Protein AF-H0EYR7-F1 (afdb_monomer_lite)

pLDDT: mean 86.22, std 13.0, range [39.19, 97.44]

Secondary structure (DSSP, 8-state):
-BTTBPPPHHHH-S-----SS-HHHHHHHSTT--------HHHHS-EE-TTT-SEEPPP-------EETTEE--B--SSGGG-BS-HHHHHHHHHHTTPPP---TT---TTTT--PPPPP--

InterPro domains:
  IPR007229 Nicotinate phosphoribosyltransferase family [PTHR11098] (36-109)
  IPR036068 Nicotinate phosphoribosyltransferase-like, C-terminal [SSF51690] (8-100)
  IPR041525 Nicotinate/nicotinamide phosphoribosyltransferase [PF04095] (32-98)

Sequence (122 aa):
MVNGKSKTFAEVFAGVRQDSGDPENFVKMMPGFNTSFGVGTFFTNDFVHTKTGTKSTPLNIVIKLATAAGRSAIKISDNIGKNTGDKATVEKVKQELGYVERDWAQGDEATRWGKESENEKK

Radius of gyration: 20.17 Å; chains: 1; bounding box: 61×40×49 Å

Structure (mmCIF, N/CA/C/O backbone):
data_AF-H0EYR7-F1
#
_entry.id   AF-H0EYR7-F1
#
loop_
_atom_site.group_PDB
_atom_site.id
_atom_site.type_symbol
_atom_site.label_atom_id
_atom_site.label_alt_id
_atom_site.label_comp_id
_atom_site.label_asym_id
_atom_site.label_entity_id
_atom_site.label_seq_id
_atom_site.pdbx_PDB_ins_code
_atom_site.Cartn_x
_atom_site.Cartn_y
_atom_site.Cartn_z
_atom_site.occupancy
_atom_site.B_iso_or_equiv
_atom_site.auth_seq_id
_atom_site.auth_comp_id
_atom_site.auth_asym_id
_atom_site.auth_atom_id
_atom_site.pdbx_PDB_model_num
ATOM 1 N N . MET A 1 1 ? 28.335 -15.942 -5.702 1.00 56.34 1 MET A N 1
ATOM 2 C CA . MET A 1 1 ? 28.134 -16.766 -6.911 1.00 56.34 1 MET A CA 1
ATOM 3 C C . MET A 1 1 ? 27.481 -18.069 -6.484 1.00 56.34 1 MET A C 1
ATOM 5 O O . MET A 1 1 ? 27.886 -18.596 -5.457 1.00 56.34 1 MET A O 1
ATOM 9 N N . VAL A 1 2 ? 26.482 -18.556 -7.217 1.00 57.19 2 VAL A N 1
ATOM 10 C CA . VAL A 1 2 ? 26.002 -19.948 -7.126 1.00 57.19 2 VAL A CA 1
ATOM 11 C C . VAL A 1 2 ? 26.323 -20.560 -8.489 1.00 57.19 2 VAL A C 1
ATOM 13 O O . VAL A 1 2 ? 25.957 -19.983 -9.509 1.00 57.19 2 VAL A O 1
ATOM 16 N N . ASN A 1 3 ? 27.110 -21.638 -8.532 1.00 70.12 3 ASN A N 1
ATOM 17 C CA . ASN A 1 3 ? 27.565 -22.283 -9.777 1.00 70.12 3 ASN A CA 1
ATOM 18 C C . ASN A 1 3 ? 28.149 -21.326 -10.842 1.00 70.12 3 ASN A C 1
ATOM 20 O O . ASN A 1 3 ? 27.823 -21.425 -12.023 1.00 70.12 3 ASN A O 1
ATOM 24 N N . GLY A 1 4 ? 28.979 -20.357 -10.437 1.00 77.06 4 GLY A N 1
ATOM 25 C CA . GLY A 1 4 ? 29.640 -19.435 -11.376 1.00 77.06 4 GLY A CA 1
ATOM 26 C C . GLY A 1 4 ? 28.716 -18.427 -12.077 1.00 77.06 4 GLY A C 1
ATOM 27 O O . GLY A 1 4 ? 29.196 -17.629 -12.875 1.00 77.06 4 GLY A O 1
ATOM 28 N N . LYS A 1 5 ? 27.413 -18.409 -11.759 1.00 78.88 5 LYS A N 1
ATOM 29 C CA . LYS A 1 5 ? 26.459 -17.399 -12.233 1.00 78.88 5 LYS A CA 1
ATOM 30 C C . LYS A 1 5 ? 26.200 -16.341 -11.156 1.00 78.88 5 LYS A C 1
ATOM 32 O O . LYS A 1 5 ? 26.288 -16.600 -9.946 1.00 78.88 5 LYS A O 1
ATOM 37 N N . SER A 1 6 ? 25.913 -15.118 -11.603 1.00 88.38 6 SER A N 1
ATOM 38 C CA . SER A 1 6 ? 25.400 -14.052 -10.741 1.00 88.38 6 SER A CA 1
ATOM 39 C C . SER A 1 6 ? 24.062 -14.484 -10.149 1.00 88.38 6 SER A C 1
ATOM 41 O O . SER A 1 6 ? 23.238 -15.056 -10.860 1.00 88.38 6 SER A O 1
ATOM 43 N N . LYS A 1 7 ? 23.845 -14.193 -8.863 1.00 92.00 7 LYS A N 1
ATOM 44 C CA . LYS A 1 7 ? 22.550 -14.442 -8.225 1.00 92.00 7 LYS A CA 1
ATOM 45 C C . LYS A 1 7 ? 21.464 -13.612 -8.915 1.00 92.00 7 LYS A C 1
ATOM 47 O O . LYS A 1 7 ? 21.693 -12.450 -9.246 1.00 92.00 7 LYS A O 1
ATOM 52 N N . THR A 1 8 ? 20.296 -14.203 -9.103 1.00 93.94 8 THR A N 1
ATOM 53 C CA . THR A 1 8 ? 19.069 -13.526 -9.531 1.00 93.94 8 THR A CA 1
ATOM 54 C C . THR A 1 8 ? 18.480 -12.699 -8.385 1.00 93.94 8 THR A C 1
ATOM 56 O O . THR A 1 8 ? 18.807 -12.924 -7.220 1.00 93.94 8 THR A O 1
ATOM 59 N N . PHE A 1 9 ? 17.564 -11.769 -8.678 1.00 92.44 9 PHE A N 1
ATOM 60 C CA . PHE A 1 9 ? 16.861 -11.022 -7.625 1.00 92.44 9 PHE A CA 1
ATOM 61 C C . PHE A 1 9 ? 16.105 -11.950 -6.662 1.00 92.44 9 PHE A C 1
ATOM 63 O O . PHE A 1 9 ? 16.161 -11.743 -5.452 1.00 92.44 9 PHE A O 1
ATOM 70 N N . ALA A 1 10 ? 15.483 -13.017 -7.175 1.00 90.06 10 ALA A N 1
ATOM 71 C CA . ALA A 1 10 ? 14.775 -14.005 -6.360 1.00 90.06 10 ALA A CA 1
ATOM 72 C C . ALA A 1 10 ? 15.697 -14.756 -5.378 1.00 90.06 10 ALA A C 1
ATOM 74 O O . ALA A 1 10 ? 15.250 -15.160 -4.313 1.00 90.06 10 ALA A O 1
ATOM 75 N N . GLU A 1 11 ? 16.985 -14.908 -5.701 1.00 90.56 11 GLU A N 1
ATOM 76 C CA . GLU A 1 11 ? 17.985 -15.538 -4.822 1.00 90.56 11 GLU A CA 1
ATOM 77 C C . GLU A 1 11 ? 18.639 -14.554 -3.837 1.00 90.56 11 GLU A C 1
ATOM 79 O O . GLU A 1 11 ? 19.390 -14.967 -2.947 1.00 90.56 11 GLU A O 1
ATOM 84 N N . VAL A 1 12 ? 18.435 -13.249 -4.030 1.00 93.25 12 VAL A N 1
ATOM 85 C CA . VAL A 1 12 ? 19.005 -12.196 -3.177 1.00 93.25 12 VAL A CA 1
ATOM 86 C C . VAL A 1 12 ? 18.015 -11.758 -2.101 1.00 93.25 12 VAL A C 1
ATOM 88 O O . VAL A 1 12 ? 18.430 -11.522 -0.967 1.00 93.25 12 VAL A O 1
ATOM 91 N N . PHE A 1 13 ? 16.724 -11.652 -2.422 1.00 92.12 13 PHE A N 1
ATOM 92 C CA . PHE A 1 13 ? 15.708 -11.259 -1.447 1.00 92.12 13 PHE A CA 1
ATOM 93 C C . PHE A 1 13 ? 15.301 -12.432 -0.546 1.00 92.12 13 PHE A C 1
ATOM 95 O O . PHE A 1 13 ? 15.048 -13.535 -1.014 1.00 92.12 13 PHE A O 1
ATOM 102 N N . ALA A 1 14 ? 15.187 -12.173 0.760 1.00 91.44 14 ALA A N 1
ATOM 103 C CA . ALA A 1 14 ? 14.790 -13.178 1.753 1.00 91.44 14 ALA A CA 1
ATOM 104 C C . ALA A 1 14 ? 13.281 -13.501 1.746 1.00 91.44 14 ALA A C 1
ATOM 106 O O . ALA A 1 14 ? 12.834 -14.394 2.461 1.00 91.44 14 ALA A O 1
ATOM 107 N N . GLY A 1 15 ? 12.490 -12.754 0.977 1.00 92.00 15 GLY A N 1
ATOM 108 C CA . GLY A 1 15 ? 11.045 -12.899 0.895 1.00 92.00 15 GLY A CA 1
ATOM 109 C C . GLY A 1 15 ? 10.401 -11.678 0.254 1.00 92.00 15 GLY A C 1
ATOM 110 O O . GLY A 1 15 ? 11.071 -10.836 -0.347 1.00 92.00 15 GLY A O 1
ATOM 111 N N . VAL A 1 16 ? 9.088 -11.576 0.414 1.00 93.44 16 VAL A N 1
ATOM 112 C CA . VAL A 1 16 ? 8.266 -10.485 -0.113 1.00 93.44 16 VAL A CA 1
ATOM 113 C C . VAL A 1 16 ? 7.339 -9.941 0.972 1.00 93.44 16 VAL A C 1
ATOM 115 O O . VAL A 1 16 ? 7.170 -10.558 2.022 1.00 93.44 16 VAL A O 1
ATOM 118 N N . ARG A 1 17 ? 6.710 -8.790 0.716 1.00 94.75 17 ARG A N 1
ATOM 119 C CA . ARG A 1 17 ? 5.754 -8.160 1.633 1.00 94.75 17 ARG A CA 1
ATOM 120 C C . ARG A 1 17 ? 4.424 -7.919 0.930 1.00 94.75 17 ARG A C 1
ATOM 122 O O . ARG A 1 17 ? 4.389 -7.217 -0.077 1.00 94.75 17 ARG A O 1
ATOM 129 N N . GLN A 1 18 ? 3.348 -8.462 1.488 1.00 93.75 18 GLN A N 1
ATOM 130 C CA . GLN A 1 18 ? 1.982 -8.188 1.045 1.00 93.75 18 GLN A CA 1
ATOM 131 C C . GLN A 1 18 ? 1.495 -6.847 1.628 1.00 93.75 18 GLN A C 1
ATOM 133 O O . GLN A 1 18 ? 1.758 -6.549 2.792 1.00 93.75 18 GLN A O 1
ATOM 138 N N . ASP A 1 19 ? 0.844 -6.020 0.801 1.00 92.00 19 ASP A N 1
ATOM 139 C CA . ASP A 1 19 ? 0.378 -4.658 1.162 1.00 92.00 19 ASP A CA 1
ATOM 140 C C . ASP A 1 19 ? -1.005 -4.310 0.553 1.00 92.00 19 ASP A C 1
ATOM 142 O O . ASP A 1 19 ? -1.663 -3.354 0.967 1.00 92.00 19 ASP A O 1
ATOM 146 N N . SER A 1 20 ? -1.478 -5.078 -0.437 1.00 89.44 20 SER A N 1
ATOM 147 C CA . SER A 1 20 ? -2.772 -4.891 -1.108 1.00 89.44 20 SER A CA 1
ATOM 148 C C . SER A 1 20 ? -3.326 -6.204 -1.662 1.00 89.44 20 SER A C 1
ATOM 150 O O . SER A 1 20 ? -2.593 -7.185 -1.771 1.00 89.44 20 SER A O 1
ATOM 152 N N . GLY A 1 21 ? -4.610 -6.200 -2.029 1.00 87.50 21 GLY A N 1
ATOM 153 C CA . GLY A 1 21 ? -5.305 -7.376 -2.552 1.00 87.50 21 GLY A CA 1
ATOM 154 C C . GLY A 1 21 ? -5.637 -8.409 -1.475 1.00 87.50 21 GLY A C 1
ATOM 155 O O . GLY A 1 21 ? -5.441 -8.174 -0.282 1.00 87.50 21 GLY A O 1
ATOM 156 N N . ASP A 1 22 ? -6.144 -9.552 -1.925 1.00 88.25 22 ASP A N 1
ATOM 157 C CA . ASP A 1 22 ? -6.577 -10.658 -1.075 1.00 88.25 22 ASP A CA 1
ATOM 158 C C . ASP A 1 22 ? -5.380 -11.424 -0.464 1.00 88.25 22 ASP A C 1
ATOM 160 O O . ASP A 1 22 ? -4.631 -12.080 -1.203 1.00 88.25 22 ASP A O 1
ATOM 164 N N . PRO A 1 23 ? -5.187 -11.384 0.871 1.00 89.62 23 PRO A N 1
ATOM 165 C CA . PRO A 1 23 ? -4.079 -12.072 1.525 1.00 89.62 23 PRO A CA 1
ATOM 166 C C . PRO A 1 23 ? -4.176 -13.602 1.432 1.00 89.62 23 PRO A C 1
ATOM 168 O O . PRO A 1 23 ? -3.136 -14.260 1.402 1.00 89.62 23 PRO A O 1
ATOM 171 N N . GLU A 1 24 ? -5.373 -14.194 1.343 1.00 89.12 24 GLU A N 1
ATOM 172 C CA . GLU A 1 24 ? -5.505 -15.650 1.216 1.00 89.12 24 GLU A CA 1
ATOM 173 C C . GLU A 1 24 ? -4.984 -16.129 -0.134 1.00 89.12 24 GLU A C 1
ATOM 175 O O . GLU A 1 24 ? -4.206 -17.083 -0.221 1.00 89.12 24 GLU A O 1
ATOM 180 N N . ASN A 1 25 ? -5.391 -15.441 -1.200 1.00 88.56 25 ASN A N 1
ATOM 181 C CA . ASN A 1 25 ? -4.896 -15.719 -2.540 1.00 88.56 25 ASN A CA 1
ATOM 182 C C . ASN A 1 25 ? -3.389 -15.460 -2.642 1.00 88.56 25 ASN A C 1
ATOM 184 O O . ASN A 1 25 ? -2.683 -16.237 -3.283 1.00 88.56 25 ASN A O 1
ATOM 188 N N . PHE A 1 26 ? -2.874 -14.435 -1.959 1.00 88.94 26 PHE A N 1
ATOM 189 C CA . PHE A 1 26 ? -1.438 -14.179 -1.894 1.00 88.94 26 PHE A CA 1
ATOM 190 C C . PHE A 1 26 ? -0.655 -15.334 -1.256 1.00 88.94 26 PHE A C 1
ATOM 192 O O . PHE A 1 26 ? 0.309 -15.820 -1.846 1.00 88.94 26 PHE A O 1
ATOM 199 N N . VAL A 1 27 ? -1.088 -15.824 -0.089 1.00 89.19 27 VAL A N 1
ATOM 200 C CA . VAL A 1 27 ? -0.423 -16.943 0.602 1.00 89.19 27 VAL A CA 1
ATOM 201 C C . VAL A 1 27 ? -0.473 -18.224 -0.235 1.00 89.19 27 VAL A C 1
ATOM 203 O O . VAL A 1 27 ? 0.525 -18.939 -0.313 1.00 89.19 27 VAL A O 1
ATOM 206 N N . LYS A 1 28 ? -1.586 -18.490 -0.935 1.00 90.69 28 LYS A N 1
ATOM 207 C CA . LYS A 1 28 ? -1.700 -19.635 -1.859 1.00 90.69 28 LYS A CA 1
ATOM 208 C C . LYS A 1 28 ? -0.673 -19.587 -2.997 1.00 90.69 28 LYS A C 1
ATOM 210 O O . LYS A 1 28 ? -0.219 -20.638 -3.436 1.00 90.69 28 LYS A O 1
ATOM 215 N N . MET A 1 29 ? -0.286 -18.395 -3.461 1.00 86.50 29 MET A N 1
ATOM 216 C CA . MET A 1 29 ? 0.754 -18.225 -4.486 1.00 86.50 29 MET A CA 1
ATOM 217 C C . MET A 1 29 ? 2.181 -18.405 -3.944 1.00 86.50 29 MET A C 1
ATOM 219 O O . MET A 1 29 ? 3.114 -18.529 -4.736 1.00 86.50 29 MET A O 1
ATOM 223 N N . MET A 1 30 ? 2.370 -18.416 -2.620 1.00 84.75 30 MET A N 1
ATOM 224 C CA . MET A 1 30 ? 3.685 -18.462 -1.969 1.00 84.75 30 MET A CA 1
ATOM 225 C C . MET A 1 30 ? 3.776 -19.567 -0.910 1.00 84.75 30 MET A C 1
ATOM 227 O O . MET A 1 30 ? 4.048 -19.292 0.263 1.00 84.75 30 MET A O 1
ATOM 231 N N . PRO A 1 31 ? 3.558 -20.837 -1.294 1.00 83.44 31 PRO A N 1
ATOM 232 C CA . PRO A 1 31 ? 3.643 -21.943 -0.354 1.00 83.44 31 PRO A CA 1
ATOM 233 C C . PRO A 1 31 ? 5.074 -22.106 0.180 1.00 83.44 31 PRO A C 1
ATOM 235 O O . PRO A 1 31 ? 6.049 -21.959 -0.554 1.00 83.44 31 PRO A O 1
ATOM 238 N N . GLY A 1 32 ? 5.196 -22.449 1.465 1.00 82.12 32 GLY A N 1
ATOM 239 C CA . GLY A 1 32 ? 6.476 -22.812 2.086 1.00 82.12 32 GLY A CA 1
ATOM 240 C C . GLY A 1 32 ? 7.344 -21.646 2.572 1.00 82.12 32 GLY A C 1
ATOM 241 O O . GLY A 1 32 ? 8.459 -21.886 3.028 1.00 82.12 32 GLY A O 1
ATOM 242 N N . PHE A 1 33 ? 6.856 -20.404 2.515 1.00 85.88 33 PHE A N 1
ATOM 243 C CA . PHE A 1 33 ? 7.547 -19.254 3.104 1.00 85.88 33 PHE A CA 1
ATOM 244 C C . PHE A 1 33 ? 7.209 -19.084 4.590 1.00 85.88 33 PHE A C 1
ATOM 246 O O . PHE A 1 33 ? 6.061 -19.242 5.006 1.00 85.88 33 PHE A O 1
ATOM 253 N N . ASN A 1 34 ? 8.210 -18.697 5.385 1.00 90.44 34 ASN A N 1
ATOM 254 C CA . ASN A 1 34 ? 7.989 -18.252 6.759 1.00 90.44 34 ASN A CA 1
ATOM 255 C C . ASN A 1 34 ? 7.179 -16.951 6.767 1.00 90.44 34 ASN A C 1
ATOM 257 O O . ASN A 1 34 ? 7.432 -16.044 5.973 1.00 90.44 34 ASN A O 1
ATOM 261 N N . THR A 1 35 ? 6.245 -16.839 7.706 1.00 91.94 35 THR A N 1
ATOM 262 C CA . THR A 1 35 ? 5.349 -15.685 7.818 1.00 91.94 35 THR A CA 1
ATOM 263 C C . THR A 1 35 ? 5.712 -14.800 9.001 1.00 91.94 35 THR A C 1
ATOM 265 O O . THR A 1 35 ? 6.016 -15.291 10.088 1.00 91.94 35 THR A O 1
ATOM 268 N N . SER A 1 36 ? 5.596 -13.489 8.815 1.00 94.44 36 SER A N 1
ATOM 269 C CA . SER A 1 36 ? 5.632 -12.493 9.885 1.00 94.44 36 SER A CA 1
ATOM 270 C C . SER A 1 36 ? 4.541 -11.446 9.655 1.00 94.44 36 SER A C 1
ATOM 272 O O . SER A 1 36 ? 4.091 -11.245 8.526 1.00 94.44 36 SER A O 1
ATOM 274 N N . PHE A 1 37 ? 4.091 -10.794 10.730 1.00 95.81 37 PHE A N 1
ATOM 275 C CA . PHE A 1 37 ? 2.969 -9.854 10.689 1.00 95.81 37 PHE A CA 1
ATOM 276 C C . PHE A 1 37 ? 3.392 -8.490 11.230 1.00 95.81 37 PHE A C 1
ATOM 278 O O . PHE A 1 37 ? 3.792 -8.363 12.386 1.00 95.81 37 PHE A O 1
ATOM 285 N N . GLY A 1 38 ? 3.283 -7.459 10.392 1.00 96.62 38 GLY A N 1
ATOM 286 C CA . GLY A 1 38 ? 3.423 -6.068 10.814 1.00 96.62 38 GLY A CA 1
ATOM 287 C C . GLY A 1 38 ? 2.070 -5.508 11.243 1.00 96.62 38 GLY A C 1
ATOM 288 O O . GLY A 1 38 ? 1.215 -5.266 10.394 1.00 96.62 38 GLY A O 1
ATOM 289 N N . VAL A 1 39 ? 1.872 -5.291 12.543 1.00 95.88 39 VAL A N 1
ATOM 290 C CA . VAL A 1 39 ? 0.615 -4.762 13.097 1.00 95.88 39 VAL A CA 1
ATOM 291 C C . VAL A 1 39 ? 0.811 -3.299 13.504 1.00 95.88 39 VAL A C 1
ATOM 293 O O . VAL A 1 39 ? 1.580 -3.004 14.412 1.00 95.88 39 VAL A O 1
ATOM 296 N N . GLY A 1 40 ? 0.146 -2.382 12.790 1.00 96.12 40 GLY A N 1
ATOM 297 C CA . GLY A 1 40 ? 0.283 -0.926 12.955 1.00 96.12 40 GLY A CA 1
ATOM 298 C C . GLY A 1 40 ? -0.831 -0.304 13.801 1.00 96.12 40 GLY A C 1
ATOM 299 O O . GLY A 1 40 ? -0.858 -0.475 15.013 1.00 96.12 40 GLY A O 1
ATOM 300 N N . THR A 1 41 ? -1.768 0.403 13.158 1.00 94.94 41 THR A N 1
ATOM 301 C CA . THR A 1 41 ? -2.852 1.166 13.815 1.00 94.94 41 THR A CA 1
ATOM 302 C C . THR A 1 41 ? -3.636 0.358 14.847 1.00 94.94 41 THR A C 1
ATOM 304 O O . THR A 1 41 ? -3.973 0.893 15.892 1.00 94.94 41 THR A O 1
ATOM 307 N N . PHE A 1 42 ? -3.889 -0.929 14.595 1.00 94.00 42 PHE A N 1
ATOM 308 C CA . PHE A 1 42 ? -4.570 -1.797 15.561 1.00 94.00 42 PHE A CA 1
ATOM 309 C C . PHE A 1 42 ? -3.793 -1.945 16.880 1.00 94.00 42 PHE A C 1
ATOM 311 O O . PHE A 1 42 ? -4.388 -2.061 17.939 1.00 94.00 42 PHE A O 1
ATOM 318 N N . PHE A 1 43 ? -2.461 -1.916 16.834 1.00 96.75 43 PHE A N 1
ATOM 319 C CA . PHE A 1 43 ? -1.633 -2.032 18.030 1.00 96.75 43 PHE A CA 1
ATOM 320 C C . PHE A 1 43 ? -1.489 -0.697 18.772 1.00 96.75 43 PHE A C 1
ATOM 322 O O . PHE A 1 43 ? -1.486 -0.667 19.997 1.00 96.75 43 PHE A O 1
ATOM 329 N N . THR A 1 44 ? -1.343 0.413 18.044 1.00 97.44 44 THR A N 1
ATOM 330 C CA . THR A 1 44 ? -0.953 1.710 18.630 1.00 97.44 44 THR A CA 1
ATOM 331 C C . THR A 1 44 ? -2.079 2.735 18.728 1.00 97.44 44 THR A C 1
ATOM 333 O O . THR A 1 44 ? -1.896 3.774 19.358 1.00 97.44 44 THR A O 1
ATOM 336 N N . ASN A 1 45 ? -3.224 2.487 18.092 1.00 96.12 45 ASN A N 1
ATOM 337 C CA . ASN A 1 45 ? -4.349 3.414 18.031 1.00 96.12 45 ASN A CA 1
ATOM 338 C C . ASN A 1 45 ? -5.689 2.657 17.972 1.00 96.12 45 ASN A C 1
ATOM 340 O O . ASN A 1 45 ? -6.521 2.890 17.097 1.00 96.12 45 ASN A O 1
ATOM 344 N N . ASP A 1 46 ? -5.885 1.707 18.887 1.00 94.81 46 ASP A N 1
ATOM 345 C CA . ASP A 1 46 ? -7.168 1.040 19.110 1.00 94.81 46 ASP A CA 1
ATOM 346 C C . ASP A 1 46 ? -7.735 1.462 20.470 1.00 94.81 46 ASP A C 1
ATOM 348 O O . ASP A 1 46 ? -7.465 0.844 21.498 1.00 94.81 46 ASP A O 1
ATOM 352 N N . PHE A 1 47 ? -8.484 2.567 20.471 1.00 94.62 47 PHE A N 1
ATOM 353 C CA . PHE A 1 47 ? -9.041 3.158 21.683 1.00 94.62 47 PHE A CA 1
ATOM 354 C C . PHE A 1 47 ? -10.567 3.237 21.645 1.00 94.62 47 PHE A C 1
ATOM 356 O O . PHE A 1 47 ? -11.206 3.270 20.589 1.00 94.62 47 PHE A O 1
ATOM 363 N N . VAL A 1 48 ? -11.148 3.332 22.839 1.00 95.06 48 VAL A N 1
ATOM 364 C CA . VAL A 1 48 ? -12.565 3.621 23.068 1.00 95.06 48 VAL A CA 1
ATOM 365 C C . VAL A 1 48 ? -12.710 4.972 23.759 1.00 95.06 48 VAL A C 1
ATOM 367 O O . VAL A 1 48 ? -11.896 5.352 24.60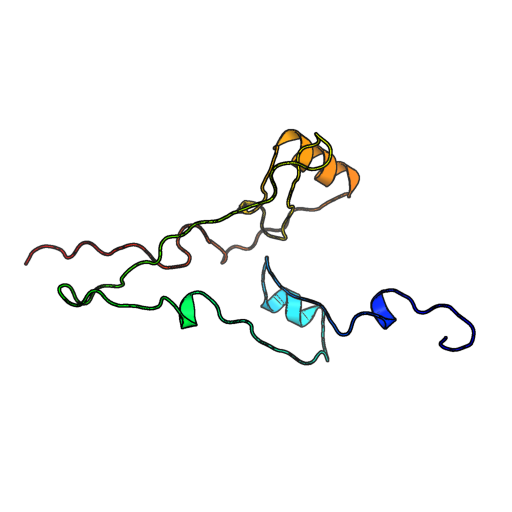3 1.00 95.06 48 VAL A O 1
ATOM 370 N N . HIS A 1 49 ? -13.754 5.711 23.403 1.00 93.88 49 HIS A N 1
ATOM 371 C CA . HIS A 1 49 ? -14.101 6.972 24.045 1.00 93.88 49 HIS A CA 1
ATOM 372 C C . HIS A 1 49 ? -14.545 6.720 25.488 1.00 93.88 49 HIS A C 1
ATOM 374 O O . HIS A 1 49 ? -15.498 5.985 25.737 1.00 93.88 49 HIS A O 1
ATOM 380 N N . THR A 1 50 ? -13.905 7.382 26.454 1.00 95.50 50 THR A N 1
ATOM 381 C CA . THR A 1 50 ? -14.168 7.154 27.889 1.00 95.50 50 THR A CA 1
ATOM 382 C C . THR A 1 50 ? -15.566 7.580 28.337 1.00 95.50 50 THR A C 1
ATOM 384 O O . THR A 1 50 ? -16.078 7.052 29.319 1.00 95.50 50 THR A O 1
ATOM 387 N N . LYS A 1 51 ? -16.192 8.531 27.632 1.00 95.00 51 LYS A N 1
ATOM 388 C CA . LYS A 1 51 ? -17.524 9.060 27.974 1.00 95.00 51 LYS A CA 1
ATOM 389 C C . LYS A 1 51 ? -18.670 8.267 27.354 1.00 95.00 51 LYS A C 1
ATOM 391 O O . LYS A 1 51 ? -19.715 8.127 27.975 1.00 95.00 51 LYS A O 1
ATOM 396 N N . THR A 1 52 ? -18.501 7.812 26.117 1.00 92.94 52 THR A N 1
ATOM 397 C CA . THR A 1 52 ? -19.572 7.183 25.330 1.00 92.94 52 THR A CA 1
ATOM 398 C C . THR A 1 52 ? -19.448 5.665 25.281 1.00 92.94 52 THR A C 1
ATOM 400 O O . THR A 1 52 ? -20.421 5.007 24.931 1.00 92.94 52 THR A O 1
ATOM 403 N N . GLY A 1 53 ? -18.269 5.110 25.589 1.00 92.44 53 GLY A N 1
ATOM 404 C CA . GLY A 1 53 ? -17.960 3.689 25.413 1.00 92.44 53 GLY A CA 1
ATOM 405 C C . GLY A 1 53 ? -17.838 3.257 23.947 1.00 92.44 53 GLY A C 1
ATOM 406 O O . GLY A 1 53 ? -17.639 2.077 23.675 1.00 92.44 53 GLY A O 1
ATOM 407 N N . THR A 1 54 ? -17.957 4.191 22.999 1.00 91.50 54 THR A N 1
ATOM 408 C CA . THR A 1 54 ? -17.912 3.915 21.557 1.00 91.50 54 THR A CA 1
ATOM 409 C C . THR A 1 54 ? -16.474 3.874 21.038 1.00 91.50 54 THR A C 1
ATOM 411 O O . THR A 1 54 ? -15.549 4.376 21.681 1.00 91.50 54 THR A O 1
ATOM 414 N N . LYS A 1 55 ? -16.263 3.280 19.856 1.00 92.12 55 LYS A N 1
ATOM 415 C CA . LYS A 1 55 ? -14.950 3.261 19.194 1.00 92.12 55 LYS A CA 1
ATOM 416 C C . LYS A 1 55 ? -14.453 4.691 18.961 1.00 92.12 55 LYS A C 1
ATOM 418 O O . LYS A 1 55 ? -15.145 5.486 18.328 1.00 92.12 55 LYS A O 1
ATOM 423 N N . SER A 1 56 ? -13.237 4.990 19.417 1.00 94.00 56 SER A N 1
AT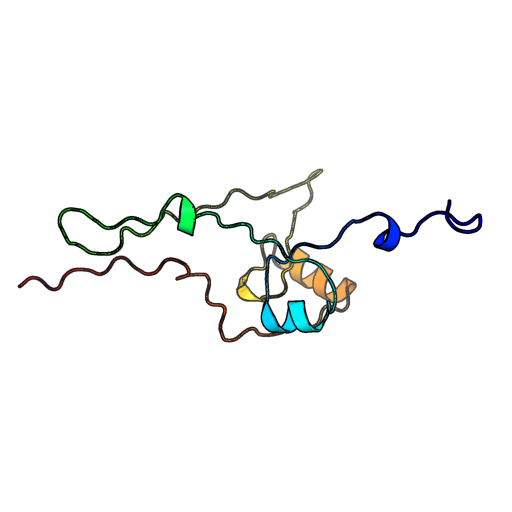OM 424 C CA . SER A 1 56 ? -12.522 6.200 19.015 1.00 94.00 56 SER A CA 1
ATOM 425 C C . SER A 1 56 ? -11.832 5.905 17.689 1.00 94.00 56 SER A C 1
ATOM 427 O O . SER A 1 56 ? -10.883 5.120 17.632 1.00 94.00 56 SER A O 1
ATOM 429 N N . THR A 1 57 ? -12.391 6.430 16.597 1.00 93.12 57 THR A N 1
ATOM 430 C CA . THR A 1 57 ? -11.912 6.092 15.250 1.00 93.12 57 THR A CA 1
ATOM 431 C C . THR A 1 57 ? -10.599 6.834 14.975 1.00 93.12 57 THR A C 1
ATOM 433 O O . THR A 1 57 ? -10.575 8.063 15.050 1.00 93.12 57 THR A O 1
ATOM 436 N N . PRO A 1 58 ? -9.500 6.136 14.634 1.00 93.75 58 PRO A N 1
ATOM 437 C CA . PRO A 1 58 ? -8.229 6.774 14.307 1.00 93.75 58 PRO A CA 1
ATOM 438 C C . PRO A 1 58 ? -8.340 7.711 13.107 1.00 93.75 58 PRO A C 1
ATOM 440 O O . PRO A 1 58 ? -9.020 7.412 12.124 1.00 93.75 58 PRO A O 1
ATOM 443 N N . LEU A 1 59 ? -7.584 8.808 13.140 1.00 92.25 59 LEU A N 1
ATOM 444 C CA . LEU A 1 59 ? -7.445 9.694 11.990 1.00 92.25 59 LEU A CA 1
ATOM 445 C C . LEU A 1 59 ? -6.763 8.955 10.823 1.00 92.25 59 LEU A C 1
ATOM 447 O O . LEU A 1 59 ? -5.601 8.557 10.916 1.00 92.25 59 LEU A O 1
ATOM 451 N N . ASN A 1 60 ? -7.479 8.797 9.707 1.00 90.56 60 ASN A N 1
ATOM 452 C CA . ASN A 1 60 ? -6.969 8.145 8.501 1.00 90.56 60 ASN A CA 1
ATOM 453 C C . ASN A 1 60 ? -6.235 9.153 7.600 1.00 90.56 60 ASN A C 1
ATOM 455 O O . ASN A 1 60 ? -6.843 9.798 6.746 1.00 90.56 60 ASN A O 1
ATOM 459 N N . ILE A 1 61 ? -4.927 9.306 7.811 1.00 92.38 61 ILE A N 1
ATOM 460 C CA . ILE A 1 61 ? -4.061 10.228 7.060 1.00 92.38 61 ILE A CA 1
ATOM 461 C C . ILE A 1 61 ? -2.921 9.495 6.358 1.00 92.38 61 ILE A C 1
ATOM 463 O O . ILE A 1 61 ? -2.430 8.468 6.824 1.00 92.38 61 ILE A O 1
ATOM 467 N N . VAL A 1 62 ? -2.470 10.058 5.235 1.00 92.12 62 VAL A N 1
ATOM 468 C CA . VAL A 1 62 ? -1.360 9.531 4.434 1.00 92.12 62 VAL A CA 1
ATOM 469 C C . VAL A 1 62 ? -0.437 10.655 3.977 1.00 92.12 62 VAL A C 1
ATOM 471 O O . VAL A 1 62 ? -0.888 11.750 3.652 1.00 92.12 62 VAL A O 1
ATOM 474 N N . ILE A 1 63 ? 0.855 10.353 3.882 1.00 96.19 63 ILE A N 1
ATOM 475 C CA . ILE A 1 63 ? 1.850 11.172 3.185 1.00 96.19 63 ILE A CA 1
ATOM 476 C C . ILE A 1 63 ? 2.414 10.301 2.066 1.00 96.19 63 ILE A C 1
ATOM 478 O O . ILE A 1 63 ? 2.812 9.160 2.307 1.00 96.19 63 ILE A O 1
ATOM 482 N N . LYS A 1 64 ? 2.392 10.802 0.829 1.00 94.94 64 LYS A N 1
ATOM 483 C CA . LYS A 1 64 ? 2.802 10.050 -0.364 1.00 94.94 64 LYS A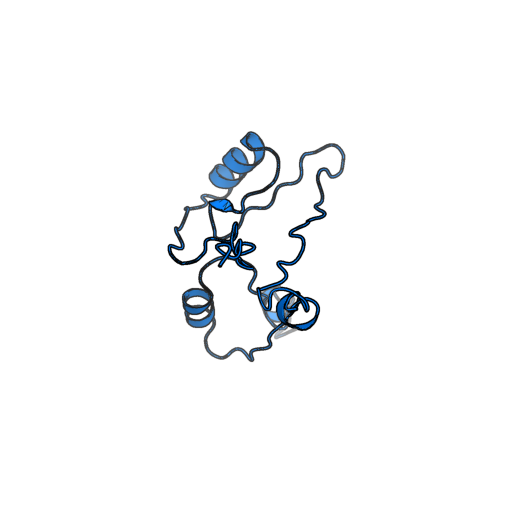 CA 1
ATOM 484 C C . LYS A 1 64 ? 3.734 10.888 -1.226 1.00 94.94 64 LYS A C 1
ATOM 486 O O . LYS A 1 64 ? 3.595 12.107 -1.290 1.00 94.94 64 LYS A O 1
ATOM 491 N N . LEU A 1 65 ? 4.654 10.218 -1.915 1.00 96.75 65 LEU A N 1
ATOM 492 C CA . LEU A 1 65 ? 5.459 10.843 -2.957 1.00 96.75 65 LEU A CA 1
ATOM 493 C C . LEU A 1 65 ? 4.531 11.295 -4.089 1.00 96.75 65 LEU A C 1
ATOM 495 O O . LEU A 1 65 ? 3.846 10.467 -4.685 1.00 96.75 65 LEU A O 1
ATOM 499 N N . ALA A 1 66 ? 4.503 12.598 -4.363 1.00 95.06 66 ALA A N 1
ATOM 500 C CA . ALA A 1 66 ? 3.684 13.164 -5.432 1.00 95.06 66 ALA A CA 1
ATOM 501 C C . ALA A 1 66 ? 4.450 13.245 -6.760 1.00 95.06 66 ALA A C 1
ATOM 503 O O . ALA A 1 66 ? 3.895 12.951 -7.818 1.00 95.06 66 ALA A O 1
ATOM 504 N N . THR A 1 67 ? 5.730 13.625 -6.712 1.00 97.06 67 THR A N 1
ATOM 505 C CA . THR A 1 67 ? 6.565 13.833 -7.899 1.00 97.06 67 THR A CA 1
ATOM 506 C C . THR A 1 67 ? 8.011 13.403 -7.665 1.00 97.06 67 THR A C 1
ATOM 508 O O . THR A 1 67 ? 8.511 13.432 -6.541 1.00 97.06 67 THR A O 1
ATOM 511 N N . ALA A 1 68 ? 8.698 13.020 -8.741 1.00 96.69 68 ALA A N 1
ATOM 512 C CA . ALA A 1 68 ? 10.135 12.761 -8.757 1.00 96.69 68 ALA A CA 1
ATOM 513 C C . ALA A 1 68 ? 10.732 13.269 -10.074 1.00 96.69 68 ALA A C 1
ATOM 515 O O . ALA A 1 68 ? 10.195 12.991 -11.145 1.00 96.69 68 ALA A O 1
ATOM 516 N N . ALA A 1 69 ? 11.822 14.042 -10.001 1.00 97.31 69 ALA A N 1
ATOM 517 C CA . ALA A 1 69 ? 12.462 14.663 -11.170 1.00 97.31 69 ALA A CA 1
ATOM 518 C C . ALA A 1 69 ? 11.464 15.394 -12.103 1.00 97.31 69 ALA A C 1
ATOM 520 O O . ALA A 1 69 ? 11.529 15.274 -13.325 1.00 97.31 69 ALA A O 1
ATOM 521 N N . GLY A 1 70 ? 10.492 16.106 -11.517 1.00 96.50 70 GLY A N 1
ATOM 522 C CA . GLY A 1 70 ? 9.460 16.847 -12.254 1.00 96.50 70 GLY A CA 1
ATOM 523 C C . GLY A 1 70 ? 8.352 15.993 -12.886 1.00 96.50 70 GLY A C 1
ATOM 524 O O . GLY A 1 70 ? 7.488 16.542 -13.561 1.00 96.50 70 GLY A O 1
ATOM 525 N N . ARG A 1 71 ? 8.342 14.671 -12.676 1.00 95.62 71 ARG A N 1
ATOM 526 C CA . ARG A 1 71 ? 7.323 13.748 -13.202 1.00 95.62 71 ARG A CA 1
ATOM 527 C C . ARG A 1 71 ? 6.389 13.256 -12.101 1.00 95.62 71 ARG A C 1
ATOM 529 O O . ARG A 1 71 ? 6.827 13.068 -10.967 1.00 95.62 71 ARG A O 1
ATOM 536 N N . SER A 1 72 ? 5.124 13.017 -12.446 1.00 96.19 72 SER A N 1
ATOM 537 C CA . SER A 1 72 ? 4.117 12.459 -11.535 1.00 96.19 72 SER A CA 1
ATOM 538 C C . SER A 1 72 ? 4.511 11.061 -11.063 1.00 96.19 72 SER A C 1
ATOM 540 O O . SER A 1 72 ? 4.797 10.183 -11.876 1.00 96.19 72 SER A O 1
ATOM 542 N N . ALA A 1 73 ? 4.499 10.848 -9.749 1.00 97.44 73 ALA A N 1
ATOM 543 C CA . ALA A 1 73 ? 4.623 9.521 -9.166 1.00 97.44 73 ALA A CA 1
ATOM 544 C C . ALA A 1 73 ? 3.239 8.859 -9.100 1.00 97.44 73 ALA A C 1
ATOM 546 O O . ALA A 1 73 ? 2.244 9.504 -8.757 1.00 97.44 73 ALA A O 1
ATOM 547 N N . ILE A 1 74 ? 3.182 7.565 -9.413 1.00 97.06 74 ILE A N 1
ATOM 548 C CA . ILE A 1 74 ? 1.964 6.761 -9.298 1.00 97.06 74 ILE A CA 1
ATOM 549 C C . ILE A 1 74 ? 2.216 5.511 -8.449 1.00 97.06 74 ILE A C 1
ATOM 551 O O . ILE A 1 74 ? 3.336 5.005 -8.388 1.00 97.06 74 ILE A O 1
ATOM 555 N N . LYS A 1 75 ? 1.160 4.992 -7.816 1.00 94.38 75 LYS A N 1
ATOM 556 C CA . LYS A 1 75 ? 1.120 3.655 -7.203 1.00 94.38 75 LYS A CA 1
ATOM 557 C C . LYS A 1 75 ? -0.039 2.890 -7.831 1.00 94.38 75 LYS A C 1
ATOM 559 O O . LYS A 1 75 ? -1.184 3.320 -7.696 1.00 94.38 75 LYS A O 1
ATOM 564 N N . ILE A 1 76 ? 0.268 1.767 -8.476 1.00 93.25 76 ILE A N 1
ATOM 565 C CA . ILE A 1 76 ? -0.718 0.753 -8.869 1.00 93.25 76 ILE A CA 1
ATOM 566 C C . ILE A 1 76 ? -0.764 -0.288 -7.749 1.00 93.25 76 ILE A C 1
ATOM 568 O O . ILE A 1 76 ? 0.272 -0.602 -7.161 1.00 93.25 76 ILE A O 1
ATOM 572 N N . SER A 1 77 ? -1.949 -0.780 -7.405 1.00 88.44 77 SER A N 1
ATOM 573 C CA . SER A 1 77 ? -2.107 -1.812 -6.376 1.00 88.44 77 SER A CA 1
ATOM 574 C C . SER A 1 77 ? -3.007 -2.940 -6.859 1.00 88.44 77 SER A C 1
ATOM 576 O O . SER A 1 77 ? -3.822 -2.720 -7.751 1.00 88.44 77 SER A O 1
ATOM 578 N N . ASP A 1 78 ? -2.955 -4.088 -6.181 1.00 84.62 78 ASP A N 1
ATOM 579 C CA . ASP A 1 78 ? -3.831 -5.247 -6.431 1.00 84.62 78 ASP A CA 1
ATOM 580 C C . ASP A 1 78 ? -5.289 -5.035 -5.975 1.00 84.62 78 ASP A C 1
ATOM 582 O O . ASP A 1 78 ? -6.057 -5.978 -5.814 1.00 84.62 78 ASP A O 1
ATOM 586 N N . ASN A 1 79 ? -5.665 -3.781 -5.723 1.00 80.31 79 ASN A N 1
ATOM 587 C CA . ASN A 1 79 ? -7.028 -3.314 -5.542 1.00 80.31 79 ASN A CA 1
ATOM 588 C C . ASN A 1 79 ? -7.222 -2.033 -6.376 1.00 80.31 79 ASN A C 1
ATOM 590 O O . ASN A 1 79 ? -6.469 -1.058 -6.247 1.00 80.31 79 ASN A O 1
ATOM 594 N N . ILE A 1 80 ? -8.262 -2.029 -7.210 1.00 77.25 80 ILE A N 1
ATOM 595 C CA . ILE A 1 80 ? -8.606 -0.938 -8.130 1.00 77.25 80 ILE A CA 1
ATOM 596 C C . ILE A 1 80 ? -8.791 0.388 -7.377 1.00 77.25 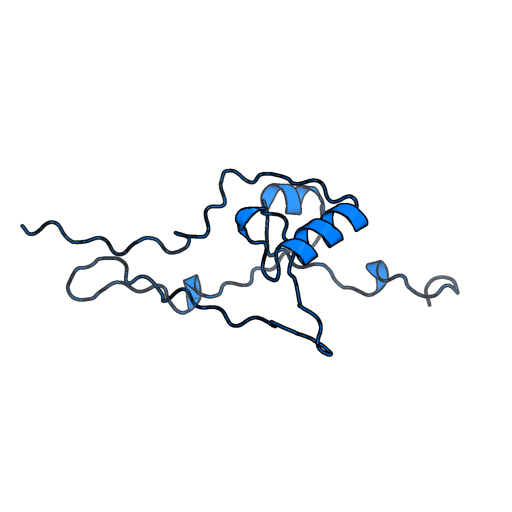80 ILE A C 1
ATOM 598 O O . ILE A 1 80 ? -8.282 1.425 -7.813 1.00 77.25 80 ILE A O 1
ATOM 602 N N . GLY A 1 81 ? -9.448 0.350 -6.214 1.00 77.56 81 GLY A N 1
ATOM 603 C CA . GLY A 1 81 ? -9.792 1.531 -5.419 1.00 77.56 81 GLY A CA 1
ATOM 604 C C . GLY A 1 81 ? -8.606 2.227 -4.744 1.00 77.56 81 GLY A C 1
ATOM 605 O O . GLY A 1 81 ? -8.770 3.309 -4.187 1.00 77.56 81 GLY A O 1
ATOM 606 N N . LYS A 1 82 ? -7.400 1.645 -4.791 1.00 81.19 82 LYS A N 1
ATOM 607 C CA . LYS A 1 82 ? -6.211 2.185 -4.105 1.00 81.19 82 LYS A CA 1
ATOM 608 C C . LYS A 1 82 ? -5.153 2.774 -5.035 1.00 81.19 82 LYS A C 1
ATOM 610 O O . LYS A 1 82 ? -4.064 3.131 -4.574 1.00 81.19 82 LYS A O 1
ATOM 615 N N . ASN A 1 83 ? -5.442 2.864 -6.330 1.00 88.12 83 ASN A N 1
ATOM 616 C CA . ASN A 1 83 ? -4.537 3.523 -7.264 1.00 88.12 83 ASN A CA 1
ATOM 617 C C . ASN A 1 83 ? -4.385 4.999 -6.877 1.00 88.12 83 ASN A C 1
ATOM 619 O O . ASN A 1 83 ? -5.375 5.682 -6.620 1.00 88.12 83 ASN A O 1
ATOM 623 N N . THR A 1 84 ? -3.150 5.497 -6.815 1.00 91.19 84 THR A N 1
ATOM 624 C CA . THR A 1 84 ? -2.881 6.893 -6.434 1.00 91.19 84 THR A CA 1
ATOM 625 C C . THR A 1 84 ? -1.919 7.568 -7.390 1.00 91.19 84 THR A C 1
ATOM 627 O O . THR A 1 84 ? -0.998 6.918 -7.879 1.00 91.19 84 THR A O 1
ATOM 630 N N . GLY A 1 85 ? -2.089 8.876 -7.571 1.00 93.50 85 GLY A N 1
ATOM 631 C CA . GLY A 1 85 ? -1.299 9.700 -8.483 1.00 93.50 85 GLY A CA 1
ATOM 632 C C . GLY A 1 85 ? -2.144 10.214 -9.647 1.00 93.50 85 GLY A C 1
ATOM 633 O O . GLY A 1 85 ? -3.374 10.154 -9.608 1.00 93.50 85 GLY A O 1
ATOM 634 N N . ASP A 1 86 ? -1.477 10.740 -10.670 1.00 95.31 86 ASP A N 1
ATOM 635 C CA . ASP A 1 86 ? -2.131 11.246 -11.878 1.00 95.31 86 ASP A CA 1
ATOM 636 C C . ASP A 1 86 ? -2.857 10.127 -12.647 1.00 95.31 86 ASP A C 1
ATOM 638 O O . ASP A 1 86 ? -2.265 9.093 -12.962 1.00 95.31 86 ASP A O 1
ATOM 642 N N . LYS A 1 87 ? -4.141 10.340 -12.963 1.00 94.25 87 LYS A N 1
ATOM 643 C CA . LYS A 1 87 ? -5.011 9.314 -13.563 1.00 94.25 87 LYS A CA 1
ATOM 644 C C . LYS A 1 87 ? -4.548 8.897 -14.956 1.00 94.25 87 LYS A C 1
ATOM 646 O O . LYS A 1 87 ? -4.457 7.702 -15.223 1.00 94.25 87 LYS A O 1
ATOM 651 N N . ALA A 1 88 ? -4.195 9.865 -15.802 1.00 95.31 88 ALA A N 1
ATOM 652 C CA . ALA A 1 88 ? -3.726 9.588 -17.158 1.00 95.31 88 ALA A CA 1
ATOM 653 C C . ALA A 1 88 ? -2.428 8.766 -17.135 1.00 95.31 88 ALA A C 1
ATOM 655 O O . ALA A 1 88 ? -2.258 7.824 -17.906 1.00 95.31 88 ALA A O 1
ATOM 656 N N . THR A 1 89 ? -1.532 9.072 -16.193 1.00 95.69 89 THR A N 1
ATOM 657 C CA . THR A 1 89 ? -0.301 8.305 -15.974 1.00 95.69 89 THR A CA 1
ATOM 658 C C . THR A 1 89 ? -0.599 6.886 -15.478 1.00 95.69 89 THR A C 1
ATOM 660 O O . THR A 1 89 ? 0.016 5.941 -15.966 1.00 95.69 89 THR A O 1
ATOM 663 N N . VAL A 1 90 ? -1.556 6.698 -14.558 1.00 95.06 90 VAL A N 1
ATOM 664 C CA . VAL A 1 90 ? -1.981 5.357 -14.105 1.00 95.06 90 VAL A CA 1
ATOM 665 C C . VAL A 1 90 ? -2.518 4.523 -15.267 1.00 95.06 90 VAL A C 1
ATOM 667 O O . VAL A 1 90 ? -2.096 3.382 -15.437 1.00 95.06 90 VAL A O 1
ATOM 670 N N . GLU A 1 91 ? -3.429 5.077 -16.067 1.00 94.19 91 GLU A N 1
ATOM 671 C CA . GLU A 1 91 ? -4.038 4.383 -17.209 1.00 94.19 91 GLU A CA 1
ATOM 672 C C . GLU A 1 91 ? -2.990 3.997 -18.252 1.00 94.19 91 GLU A C 1
ATOM 674 O O . GLU A 1 91 ? -2.934 2.841 -18.676 1.00 94.19 91 GLU A O 1
ATOM 679 N N . LYS A 1 92 ? -2.100 4.935 -18.591 1.00 95.88 92 LYS A N 1
ATOM 680 C CA . LYS A 1 92 ? -0.980 4.691 -19.499 1.00 95.88 92 LYS A CA 1
ATOM 681 C C . LYS A 1 92 ? -0.094 3.543 -19.009 1.00 95.88 92 LYS A C 1
ATOM 683 O O . LYS A 1 92 ? 0.183 2.622 -19.769 1.00 95.88 92 LYS A O 1
ATOM 688 N N . VAL A 1 93 ? 0.325 3.563 -17.742 1.00 95.88 93 VAL A N 1
ATOM 689 C CA . VAL A 1 93 ? 1.217 2.523 -17.202 1.00 95.88 93 VAL A CA 1
ATOM 690 C C . VAL A 1 93 ? 0.509 1.169 -17.102 1.00 95.88 93 VAL A C 1
ATOM 692 O O . VAL A 1 93 ? 1.126 0.142 -17.372 1.00 95.88 93 VAL A O 1
ATOM 695 N N . LYS A 1 94 ? -0.792 1.131 -16.782 1.00 94.56 94 LYS A N 1
ATOM 696 C CA . LYS A 1 94 ? -1.571 -0.118 -16.825 1.00 94.56 94 LYS A CA 1
ATOM 697 C C . LYS A 1 94 ? -1.575 -0.737 -18.222 1.00 94.56 94 LYS A C 1
ATOM 699 O O . LYS A 1 94 ? -1.377 -1.944 -18.338 1.00 94.56 94 LYS A O 1
ATOM 704 N N . GLN A 1 95 ? -1.762 0.076 -19.263 1.00 95.50 95 GLN A N 1
ATOM 705 C CA . GLN A 1 95 ? -1.706 -0.385 -20.653 1.00 95.50 95 GLN A CA 1
ATOM 706 C C . GLN A 1 95 ? -0.306 -0.890 -21.024 1.00 95.50 95 GLN A C 1
ATOM 708 O O . GLN A 1 95 ? -0.182 -1.988 -21.558 1.00 95.50 95 GLN A O 1
ATOM 713 N N . GLU A 1 96 ? 0.744 -0.133 -20.691 1.00 96.94 96 GLU A N 1
ATOM 714 C CA . GLU A 1 96 ? 2.139 -0.504 -20.979 1.00 96.94 96 GLU A CA 1
ATOM 715 C C . GLU A 1 96 ? 2.554 -1.826 -20.316 1.00 96.94 96 GLU A C 1
ATOM 717 O O . GLU A 1 96 ? 3.293 -2.609 -20.910 1.00 96.94 96 GLU A O 1
ATOM 722 N N . LEU A 1 97 ? 2.067 -2.094 -19.101 1.00 95.69 97 LEU A N 1
ATOM 723 C CA . LEU A 1 97 ? 2.371 -3.319 -18.357 1.00 95.69 97 LEU A CA 1
ATOM 724 C C . LEU A 1 97 ? 1.443 -4.496 -18.695 1.00 95.69 97 LEU A C 1
ATOM 726 O O . LEU A 1 97 ? 1.643 -5.587 -18.161 1.00 95.69 97 LEU A O 1
ATOM 730 N N . GLY A 1 98 ? 0.413 -4.292 -19.524 1.00 94.19 98 GLY A N 1
ATOM 731 C CA . GLY A 1 98 ? -0.632 -5.295 -19.749 1.00 94.19 98 GLY A CA 1
ATOM 732 C C . 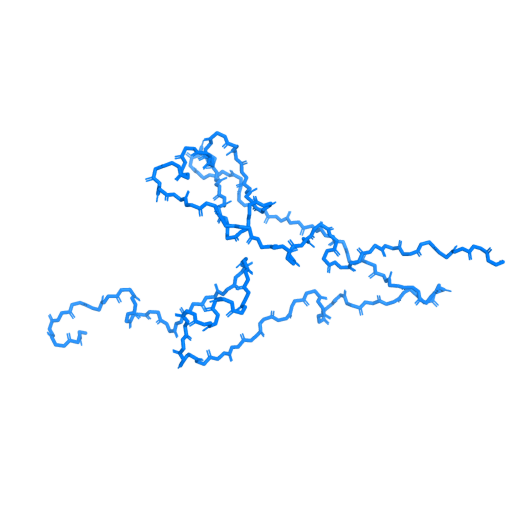GLY A 1 98 ? -1.367 -5.676 -18.458 1.00 94.19 98 GLY A C 1
ATOM 733 O O . GLY A 1 98 ? -1.723 -6.838 -18.262 1.00 94.19 98 GLY A O 1
ATOM 734 N N . TYR A 1 99 ? -1.539 -4.717 -17.542 1.00 90.88 99 TYR A N 1
ATOM 735 C CA . TYR A 1 99 ? -2.111 -4.962 -16.223 1.00 90.88 99 TYR A CA 1
ATOM 736 C C . TYR A 1 99 ? -3.594 -5.325 -16.332 1.00 90.88 99 TYR A C 1
ATOM 738 O O . TYR A 1 99 ? -4.398 -4.552 -16.853 1.00 90.88 99 TYR A O 1
ATOM 746 N N . VAL A 1 100 ? -3.960 -6.487 -15.790 1.00 84.88 100 VAL A N 1
ATOM 747 C CA . VAL A 1 100 ? -5.351 -6.942 -15.709 1.00 84.88 100 VAL A CA 1
ATOM 748 C C . VAL A 1 100 ? -5.888 -6.628 -14.323 1.00 84.88 100 VAL A C 1
ATOM 750 O O . VAL A 1 100 ? -5.371 -7.127 -13.322 1.00 84.88 100 VAL A O 1
ATOM 753 N N . GLU A 1 101 ? -6.939 -5.815 -14.270 1.00 79.81 101 GLU A N 1
ATOM 754 C CA . GLU A 1 101 ? -7.602 -5.497 -13.013 1.00 79.81 101 GLU A CA 1
ATOM 755 C C . GLU A 1 101 ? -8.261 -6.737 -12.408 1.00 79.81 101 GLU A C 1
ATOM 757 O O . GLU A 1 101 ? -8.885 -7.546 -13.098 1.00 79.81 101 GLU A O 1
ATOM 762 N N . ARG A 1 102 ? -8.115 -6.877 -11.093 1.00 75.12 102 ARG A N 1
ATOM 763 C CA . ARG A 1 102 ? -8.796 -7.894 -10.301 1.00 75.12 102 ARG A CA 1
ATOM 764 C C . ARG A 1 102 ? -9.567 -7.201 -9.198 1.00 75.12 102 ARG A C 1
ATOM 766 O O . ARG A 1 102 ? -9.060 -6.265 -8.579 1.00 75.12 102 ARG A O 1
ATOM 773 N N . ASP A 1 103 ? -10.784 -7.669 -8.975 1.00 68.75 103 ASP A N 1
ATOM 774 C CA . ASP A 1 103 ? -11.611 -7.178 -7.888 1.00 68.75 103 ASP A CA 1
ATOM 775 C C . ASP A 1 103 ? -11.346 -7.985 -6.612 1.00 68.75 103 ASP A C 1
ATOM 777 O O . ASP A 1 103 ? -11.127 -9.200 -6.655 1.00 68.75 103 ASP A O 1
ATOM 781 N N . TRP A 1 104 ? -11.374 -7.302 -5.473 1.00 70.62 104 TRP A N 1
ATOM 782 C CA . TRP A 1 104 ? -11.331 -7.925 -4.158 1.00 70.62 104 TRP A CA 1
ATOM 783 C C . TRP A 1 104 ? -12.524 -7.437 -3.339 1.00 70.62 104 TRP A C 1
ATOM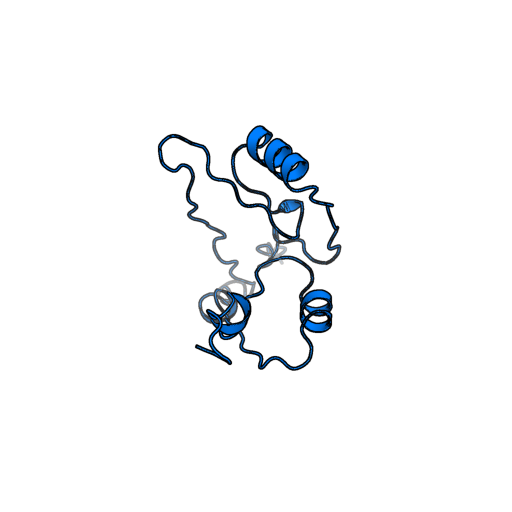 785 O O . TRP A 1 104 ? -12.459 -6.430 -2.636 1.00 70.62 104 TRP A O 1
ATOM 795 N N . ALA A 1 105 ? -13.611 -8.206 -3.417 1.00 63.50 105 ALA A N 1
ATOM 796 C CA . ALA A 1 105 ? -14.925 -7.850 -2.882 1.00 63.50 105 ALA A CA 1
ATOM 797 C C . ALA A 1 105 ? -14.967 -7.585 -1.362 1.00 63.50 105 ALA A C 1
ATOM 799 O O . ALA A 1 105 ? -15.901 -6.953 -0.880 1.00 63.50 105 ALA A O 1
ATOM 800 N N . GLN A 1 106 ? -13.983 -8.062 -0.591 1.00 63.09 106 GLN A N 1
ATOM 801 C CA . GLN A 1 106 ? -13.942 -7.907 0.872 1.00 63.09 106 GLN A CA 1
ATOM 802 C C . GLN A 1 106 ? -13.098 -6.708 1.350 1.00 63.09 106 GLN A C 1
ATOM 804 O O . GLN A 1 106 ? -12.988 -6.476 2.552 1.00 63.09 106 GLN A O 1
ATOM 809 N N . GLY A 1 107 ? -12.484 -5.951 0.436 1.00 62.47 107 GLY A N 1
ATOM 810 C CA . GLY A 1 107 ? -11.498 -4.921 0.760 1.00 62.47 107 GLY A CA 1
ATOM 811 C C . GLY A 1 107 ? -11.990 -3.481 0.630 1.00 62.47 107 GLY A C 1
ATOM 812 O O . GLY A 1 107 ? -11.386 -2.728 -0.137 1.00 62.47 107 GLY A O 1
ATOM 813 N N . ASP A 1 108 ? -13.030 -3.074 1.368 1.00 66.69 108 ASP A N 1
ATOM 814 C CA . ASP A 1 108 ? -13.381 -1.647 1.488 1.00 66.69 108 ASP A CA 1
ATOM 815 C C . ASP A 1 108 ? -12.515 -0.959 2.556 1.00 66.69 108 ASP A C 1
ATOM 817 O O . ASP A 1 108 ? -12.745 -1.054 3.764 1.00 66.69 108 ASP A O 1
ATOM 821 N N . GLU A 1 109 ? -11.476 -0.259 2.103 1.00 64.88 109 GLU A N 1
ATOM 822 C CA . GLU A 1 109 ? -10.558 0.445 2.997 1.00 64.88 109 GLU A CA 1
ATOM 823 C C . GLU A 1 109 ? -11.033 1.827 3.437 1.00 64.88 109 GLU A C 1
ATOM 825 O O . GLU A 1 109 ? -10.454 2.383 4.376 1.00 64.88 109 GLU A O 1
ATOM 830 N N . ALA A 1 110 ? -12.071 2.388 2.809 1.00 65.56 110 ALA A N 1
ATOM 831 C CA . ALA A 1 110 ? -12.579 3.703 3.192 1.00 65.56 110 ALA A CA 1
ATOM 832 C C . ALA A 1 110 ? -13.121 3.690 4.630 1.00 65.56 110 ALA A C 1
ATOM 834 O O . ALA A 1 110 ? -13.010 4.682 5.350 1.00 65.56 110 ALA A O 1
ATOM 835 N N . THR A 1 111 ? -13.626 2.539 5.078 1.00 68.62 111 THR A N 1
ATOM 836 C CA . THR A 1 111 ? -14.137 2.310 6.435 1.00 68.62 111 THR A CA 1
ATOM 837 C C . THR A 1 111 ? -13.278 1.340 7.243 1.00 68.62 111 THR A C 1
ATOM 839 O O . THR A 1 111 ? -13.776 0.712 8.177 1.00 68.62 111 THR A O 1
ATOM 842 N N . ARG A 1 112 ? -11.980 1.216 6.920 1.00 74.56 112 ARG A N 1
ATOM 843 C CA . ARG A 1 112 ? -11.067 0.216 7.512 1.00 74.56 112 ARG A CA 1
ATOM 844 C C . ARG A 1 112 ? -11.060 0.184 9.046 1.00 74.56 112 ARG A C 1
ATOM 846 O O . ARG A 1 112 ? -10.821 -0.869 9.627 1.00 74.56 112 ARG A O 1
ATOM 853 N N . TRP A 1 113 ? -11.300 1.322 9.694 1.00 80.56 113 TRP A N 1
ATOM 854 C CA . TRP A 1 113 ? -11.251 1.460 11.155 1.00 80.56 113 TRP A CA 1
ATOM 855 C C . TRP A 1 113 ? -12.628 1.632 11.814 1.00 80.56 113 TRP A C 1
ATOM 857 O O . TRP A 1 113 ? -12.698 1.881 13.016 1.00 80.56 113 TRP A O 1
ATOM 867 N N . GLY A 1 114 ? -13.707 1.478 11.040 1.00 76.31 114 GLY A N 1
ATOM 868 C CA . GLY A 1 114 ? -15.076 1.771 11.456 1.00 76.31 114 GLY A CA 1
ATOM 869 C C . GLY A 1 114 ? -15.496 3.216 11.174 1.00 76.31 114 GLY A C 1
ATOM 870 O O . GLY A 1 114 ? -14.782 3.986 10.532 1.00 76.31 114 GLY A O 1
ATOM 871 N N . LYS A 1 115 ? -16.697 3.562 11.638 1.00 72.31 115 LYS A N 1
ATOM 872 C CA . LYS A 1 115 ? -17.220 4.932 11.700 1.00 72.31 115 LYS A CA 1
ATOM 873 C C . LYS A 1 115 ? -17.425 5.274 13.171 1.00 72.31 115 LYS A C 1
ATOM 875 O O . LYS A 1 115 ? -17.732 4.376 13.957 1.00 72.31 115 LYS A O 1
ATOM 880 N N . GLU A 1 116 ? -17.297 6.545 13.545 1.00 70.00 116 GLU A N 1
ATOM 881 C CA . GLU A 1 116 ? -17.781 6.960 14.861 1.00 70.00 116 GLU A CA 1
ATOM 882 C C . GLU A 1 116 ? -19.286 6.683 14.929 1.00 70.00 116 GLU A C 1
ATOM 884 O O . GLU A 1 116 ? -20.053 7.153 14.090 1.00 70.00 116 GLU A O 1
ATOM 889 N N . SER A 1 117 ? -19.706 5.860 15.887 1.00 62.84 117 SER A N 1
ATOM 890 C CA . SER A 1 117 ? -21.121 5.645 16.154 1.00 62.84 117 SER A CA 1
ATOM 891 C C . SER A 1 117 ? -21.642 6.835 16.952 1.00 62.84 117 SER A C 1
ATOM 893 O O . SER A 1 117 ? -21.205 7.057 18.087 1.00 62.84 117 SER A O 1
ATOM 895 N N . GLU A 1 118 ? -22.579 7.585 16.381 1.00 53.31 118 GLU A N 1
ATOM 896 C CA . GLU A 1 118 ? -23.400 8.507 17.157 1.00 53.31 118 GLU A CA 1
ATOM 897 C C . GLU A 1 118 ? -24.224 7.670 18.140 1.00 53.31 118 GLU A C 1
ATOM 899 O O . GLU A 1 118 ? -24.971 6.781 17.734 1.00 53.31 118 GLU A O 1
ATOM 904 N N . ASN A 1 119 ? -24.069 7.904 19.444 1.00 51.84 119 ASN A N 1
ATOM 905 C CA . ASN A 1 119 ? -25.024 7.355 20.397 1.00 51.84 119 ASN A CA 1
ATOM 906 C C . ASN A 1 119 ? -26.384 7.997 20.095 1.00 51.84 119 ASN A C 1
ATOM 908 O O . ASN A 1 119 ? -26.536 9.214 20.241 1.00 51.84 119 ASN A O 1
ATOM 912 N N . GLU A 1 120 ? -27.366 7.179 19.708 1.00 47.78 120 GLU A N 1
ATOM 913 C CA . GLU A 1 120 ? -28.777 7.532 19.840 1.00 47.78 120 GLU A CA 1
ATOM 914 C C . GLU A 1 120 ? -28.983 8.019 21.276 1.00 47.78 120 GLU A C 1
ATOM 916 O O . GLU A 1 120 ? -28.727 7.297 22.245 1.00 47.78 120 GLU A O 1
ATOM 921 N N . LYS A 1 121 ? -29.353 9.293 21.417 1.00 40.47 121 LYS A N 1
ATOM 922 C CA . LYS A 1 121 ? -29.663 9.896 22.711 1.00 40.47 121 LYS A CA 1
ATOM 923 C C . LYS A 1 121 ? -30.790 9.077 23.347 1.00 40.47 121 LYS A C 1
ATOM 925 O O . LYS A 1 121 ? -31.908 9.102 22.838 1.00 40.47 121 LYS A O 1
ATOM 930 N N . LYS A 1 122 ? -30.486 8.350 24.423 1.00 39.19 122 LYS A N 1
ATOM 931 C CA . LYS A 1 122 ? -31.504 7.938 25.395 1.00 39.19 122 LYS A CA 1
ATOM 932 C C . LYS A 1 122 ? -31.964 9.146 26.196 1.00 39.19 122 LYS A C 1
ATOM 934 O O . LYS A 1 122 ? -31.097 9.996 26.505 1.00 39.19 122 LYS A O 1
#

Organism: Glarea lozoyensis (strain ATCC 74030 / MF5533) (NCBI:txid1104152)

Foldseek 3Di:
DPPPDDDDPVRVDLDDDDDDDDVVVVCVVPPPHDDDDDDPCVVVPFDADPPPRWTPFDDDDDDDDQDDPRHGDWDDGLAPVPTDIDPVVVVVVCVVVVPDHDHHPVDDPVQVRHDTDDPPDD